Protein AF-A0A927ANK4-F1 (afdb_monomer)

Foldseek 3Di:
DDDDDDDDDDDDDDDDDDDDDDPPPPPPPPPPPPPVVQLDAPPVVLVVQLVVQLVVVVVVPDDNVLSNQLSVQLNVVCSVPDGNVRVVVQVVVCVVPVDRPVVSVVSSVVSNVVSVD

Structure (mmCIF, N/CA/C/O backbone):
data_AF-A0A927ANK4-F1
#
_entry.id   AF-A0A927ANK4-F1
#
loop_
_atom_site.group_PDB
_atom_site.id
_atom_site.type_symbol
_atom_site.label_atom_id
_atom_site.label_alt_id
_atom_site.label_comp_id
_atom_site.label_asym_id
_atom_site.label_entity_id
_atom_site.label_seq_id
_atom_site.pdbx_PDB_ins_code
_atom_site.Cartn_x
_atom_site.Cartn_y
_atom_site.Cartn_z
_atom_site.occupancy
_atom_site.B_iso_or_equiv
_atom_site.auth_seq_id
_atom_site.auth_comp_id
_atom_site.auth_asym_id
_atom_site.auth_atom_id
_atom_site.pdbx_PDB_model_num
ATOM 1 N N . MET A 1 1 ? 17.097 2.877 -55.352 1.00 36.38 1 MET A N 1
ATOM 2 C CA . MET A 1 1 ? 18.263 2.197 -55.963 1.00 36.38 1 MET A CA 1
ATOM 3 C C . MET A 1 1 ? 18.814 1.252 -54.901 1.00 36.38 1 MET A C 1
ATOM 5 O O . MET A 1 1 ? 19.375 1.725 -53.932 1.00 36.38 1 MET A O 1
ATOM 9 N N . ASN A 1 2 ? 18.292 0.029 -54.819 1.00 31.17 2 ASN A N 1
ATOM 10 C CA . ASN A 1 2 ? 18.776 -1.186 -55.494 1.00 31.17 2 ASN A CA 1
ATOM 11 C C . ASN A 1 2 ? 20.158 -1.630 -54.996 1.00 31.17 2 ASN A C 1
ATOM 13 O O . ASN A 1 2 ? 21.167 -1.245 -55.579 1.00 31.17 2 ASN A O 1
ATOM 17 N N . THR A 1 3 ? 20.178 -2.520 -54.003 1.00 42.38 3 THR A N 1
ATOM 18 C CA . THR A 1 3 ? 21.332 -3.383 -53.720 1.00 42.38 3 THR A CA 1
ATOM 19 C C . THR A 1 3 ? 20.978 -4.791 -54.199 1.00 42.38 3 THR A C 1
ATOM 21 O O . THR A 1 3 ? 19.995 -5.376 -53.749 1.00 42.38 3 THR A O 1
ATOM 24 N N . LYS A 1 4 ? 21.723 -5.296 -55.188 1.00 42.31 4 LYS A N 1
ATOM 25 C CA . LYS A 1 4 ? 21.542 -6.617 -55.806 1.00 42.31 4 LYS A CA 1
ATOM 26 C C . LYS A 1 4 ? 22.305 -7.714 -55.043 1.00 42.31 4 LYS A C 1
ATOM 28 O O . LYS A 1 4 ? 23.454 -7.508 -54.679 1.00 42.31 4 LYS A O 1
ATOM 33 N N . LEU A 1 5 ? 21.619 -8.856 -54.904 1.00 48.03 5 LEU A N 1
ATOM 34 C CA . LEU A 1 5 ? 22.008 -10.277 -55.046 1.00 48.03 5 LEU A CA 1
ATOM 35 C C . LEU A 1 5 ? 23.451 -10.759 -54.791 1.00 48.03 5 LEU A C 1
ATOM 37 O O . LEU A 1 5 ? 24.370 -10.294 -55.456 1.00 48.03 5 LEU A O 1
ATOM 41 N N . SER A 1 6 ? 23.559 -11.867 -54.029 1.00 39.62 6 SER A N 1
ATOM 42 C CA . SER A 1 6 ? 24.350 -13.106 -54.299 1.00 39.62 6 SER A CA 1
ATOM 43 C C . SER A 1 6 ? 24.450 -13.955 -53.008 1.00 39.62 6 SER A C 1
ATOM 45 O O . SER A 1 6 ? 24.666 -13.353 -51.967 1.00 39.62 6 SER A O 1
ATOM 47 N N . GLN A 1 7 ? 24.348 -15.290 -52.893 1.00 49.75 7 GLN A N 1
ATOM 48 C CA . GLN A 1 7 ? 24.109 -16.481 -53.739 1.00 49.75 7 GLN A CA 1
ATOM 49 C C . GLN A 1 7 ? 23.506 -17.572 -52.807 1.00 49.75 7 GLN A C 1
ATOM 51 O O . GLN A 1 7 ? 23.807 -17.582 -51.618 1.00 49.75 7 GLN A O 1
ATOM 56 N N . ILE A 1 8 ? 22.472 -18.328 -53.196 1.00 53.59 8 ILE A N 1
ATOM 57 C CA . ILE A 1 8 ? 22.482 -19.700 -53.766 1.00 53.59 8 ILE A CA 1
ATOM 58 C C . ILE A 1 8 ? 23.361 -20.714 -53.007 1.00 53.59 8 ILE A C 1
ATOM 60 O O . ILE A 1 8 ? 24.580 -20.609 -52.996 1.00 53.59 8 ILE A O 1
ATOM 64 N N . GLY A 1 9 ? 22.714 -21.758 -52.478 1.00 41.06 9 GLY A N 1
ATOM 65 C CA . GLY A 1 9 ? 23.348 -22.949 -51.912 1.00 41.06 9 GLY A CA 1
ATOM 66 C C . GLY 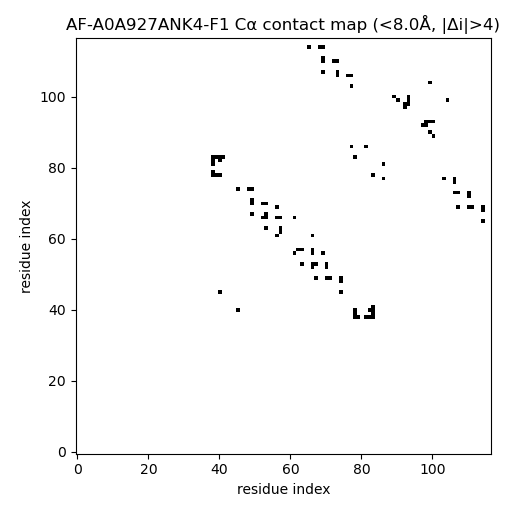A 1 9 ? 22.344 -24.091 -51.749 1.00 41.06 9 GLY A C 1
ATOM 67 O O . GLY A 1 9 ? 22.013 -24.484 -50.637 1.00 41.06 9 GLY A O 1
ATOM 68 N N . THR A 1 10 ? 21.799 -24.566 -52.868 1.00 48.09 10 THR A N 1
ATOM 69 C CA . THR A 1 10 ? 20.920 -25.738 -52.960 1.00 48.09 10 THR A CA 1
ATOM 70 C C . THR A 1 10 ? 21.720 -27.009 -52.668 1.00 48.09 10 THR A C 1
ATOM 72 O O . THR A 1 10 ? 22.673 -27.300 -53.386 1.00 48.09 10 THR A O 1
ATOM 75 N N . ALA A 1 11 ? 21.308 -27.806 -51.683 1.00 46.72 11 ALA A N 1
ATOM 76 C CA . ALA A 1 11 ? 21.726 -29.201 -51.565 1.00 46.72 11 ALA A CA 1
ATOM 77 C C . ALA A 1 11 ? 20.479 -30.080 -51.408 1.00 46.72 11 ALA A C 1
ATOM 79 O O . ALA A 1 11 ? 19.872 -30.166 -50.344 1.00 46.72 11 ALA A O 1
ATOM 80 N N . LEU A 1 12 ? 20.085 -30.684 -52.528 1.00 48.03 12 LEU A N 1
ATOM 81 C CA . LEU A 1 12 ? 19.152 -31.800 -52.609 1.00 48.03 12 LEU A CA 1
ATOM 82 C C . LEU A 1 12 ? 19.853 -33.051 -52.073 1.00 48.03 12 LEU A C 1
ATOM 84 O O . LEU A 1 12 ? 20.864 -33.461 -52.637 1.00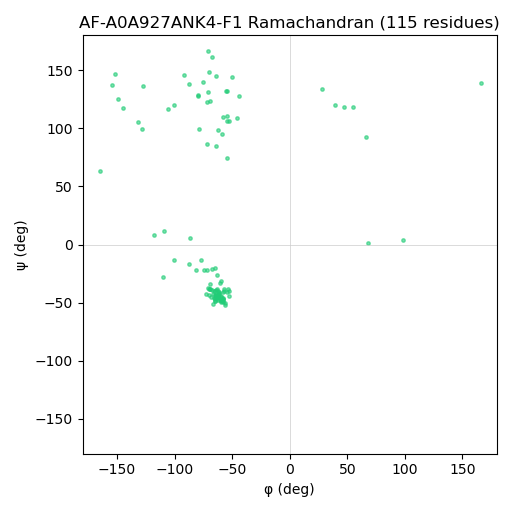 48.03 12 LEU A O 1
ATOM 88 N N . ILE A 1 13 ? 19.292 -33.691 -51.049 1.00 56.03 13 ILE A N 1
ATOM 89 C CA . ILE A 1 13 ? 19.559 -35.106 -50.774 1.00 56.03 13 ILE A CA 1
ATOM 90 C C . ILE A 1 13 ? 18.209 -35.783 -50.560 1.00 56.03 13 ILE A C 1
ATOM 92 O O . ILE A 1 13 ? 17.538 -35.587 -49.549 1.00 5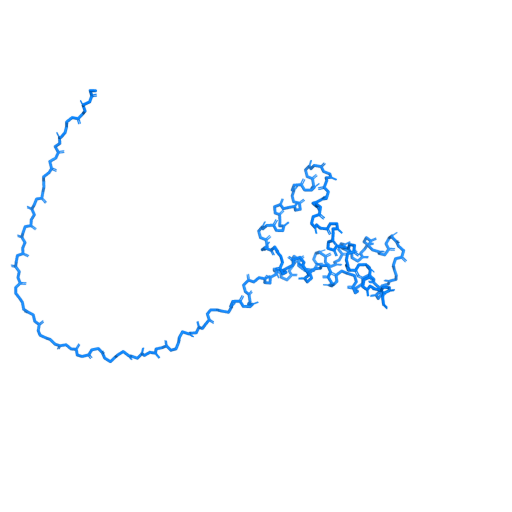6.03 13 ILE A O 1
ATOM 96 N N . ALA A 1 14 ? 17.802 -36.537 -51.576 1.00 50.16 14 ALA A N 1
ATOM 97 C CA . ALA A 1 14 ? 16.729 -37.508 -51.508 1.00 50.16 14 ALA A CA 1
ATOM 98 C C . ALA A 1 14 ? 17.272 -38.786 -50.858 1.00 50.16 14 ALA A C 1
ATOM 100 O O . ALA A 1 14 ? 18.265 -39.317 -51.345 1.00 50.16 14 ALA A O 1
ATOM 101 N N . SER A 1 15 ? 16.604 -39.289 -49.817 1.00 51.69 15 SER A N 1
ATOM 102 C CA . SER A 1 15 ? 16.775 -40.662 -49.333 1.00 51.69 15 SER A CA 1
ATOM 103 C C . SER A 1 15 ? 15.474 -41.177 -48.720 1.00 51.69 15 SER A C 1
ATOM 105 O O . SER A 1 15 ? 14.871 -40.562 -47.846 1.00 51.69 15 SER A O 1
ATOM 107 N N . SER A 1 16 ? 15.063 -42.313 -49.257 1.00 52.84 16 SER A N 1
ATOM 108 C CA . SER A 1 16 ? 13.837 -43.075 -49.063 1.00 52.84 16 SER A CA 1
ATOM 109 C C . SER A 1 16 ? 13.691 -43.759 -47.694 1.00 52.84 16 SER A C 1
ATOM 111 O O . SER A 1 16 ? 14.670 -44.257 -47.154 1.00 52.84 16 SER A O 1
ATOM 113 N N . PHE A 1 17 ? 12.425 -43.872 -47.258 1.00 48.84 17 PHE A N 1
ATOM 114 C CA . PHE A 1 17 ? 11.792 -44.945 -46.463 1.00 48.84 17 PHE A CA 1
ATOM 115 C C . PHE A 1 17 ? 12.406 -45.361 -45.112 1.00 48.84 17 PHE A C 1
ATOM 117 O O . PHE A 1 17 ? 13.443 -46.000 -45.096 1.00 48.84 17 PHE A O 1
ATOM 124 N N . PHE A 1 18 ? 11.643 -45.205 -44.017 1.00 52.50 18 PHE A N 1
ATOM 125 C CA . PHE A 1 18 ? 11.350 -46.303 -43.076 1.00 52.50 18 PHE A CA 1
ATOM 126 C C . PHE A 1 18 ? 10.001 -46.094 -42.368 1.00 52.50 18 PHE A C 1
ATOM 128 O O . PHE A 1 18 ? 9.530 -44.981 -42.153 1.00 52.50 18 PHE A O 1
ATOM 135 N N . ILE A 1 19 ? 9.372 -47.232 -42.102 1.00 55.41 19 ILE A N 1
ATOM 136 C CA . ILE A 1 19 ? 7.970 -47.478 -41.779 1.00 55.41 19 ILE A CA 1
ATOM 137 C C . ILE A 1 19 ? 7.738 -47.442 -40.259 1.00 55.41 19 ILE A C 1
ATOM 139 O O . ILE A 1 19 ? 8.579 -47.888 -39.489 1.00 55.41 19 ILE A O 1
ATOM 143 N N . SER A 1 20 ? 6.553 -46.947 -39.890 1.00 57.47 20 SER A N 1
ATOM 144 C CA . SER A 1 20 ? 5.735 -47.200 -38.693 1.00 57.47 20 SER A CA 1
ATOM 145 C C . SER A 1 20 ? 6.393 -47.353 -37.321 1.00 57.47 20 SER A C 1
ATOM 147 O O . SER A 1 20 ? 7.030 -48.350 -36.998 1.00 57.47 20 SER A O 1
ATOM 149 N N . SER A 1 21 ? 5.996 -46.467 -36.409 1.00 47.12 21 SER A N 1
ATOM 150 C CA . SER A 1 21 ? 5.792 -46.822 -35.004 1.00 47.12 21 SER A CA 1
ATOM 151 C C . SER A 1 21 ? 4.624 -46.007 -34.458 1.00 47.12 21 SER A C 1
ATOM 153 O O . SER A 1 21 ? 4.651 -44.778 -34.460 1.00 47.12 21 SER A O 1
ATOM 155 N N . SER A 1 22 ? 3.569 -46.707 -34.050 1.00 53.91 22 SER A N 1
ATOM 156 C CA . SER A 1 22 ? 2.367 -46.141 -33.446 1.00 53.91 22 SER A CA 1
ATOM 157 C C . SER A 1 22 ? 2.734 -45.361 -32.187 1.00 53.91 22 SER A C 1
ATOM 159 O O . SER A 1 22 ? 3.098 -45.947 -31.169 1.00 53.91 22 SER A O 1
ATOM 161 N N . LEU A 1 23 ? 2.621 -44.036 -32.238 1.00 56.09 23 LEU A N 1
ATOM 162 C CA . LEU A 1 23 ? 2.710 -43.212 -31.041 1.00 56.09 23 LEU A CA 1
ATOM 163 C C . LEU A 1 23 ? 1.369 -43.299 -30.311 1.00 56.09 23 LEU A C 1
ATOM 165 O O . LEU A 1 23 ? 0.396 -42.631 -30.665 1.00 56.09 23 LEU A O 1
ATOM 169 N N . VAL A 1 24 ? 1.329 -44.143 -29.279 1.00 62.62 24 VAL A N 1
ATOM 170 C CA . VAL A 1 24 ? 0.366 -44.018 -28.183 1.00 62.62 24 VAL A CA 1
ATOM 171 C C . VAL A 1 24 ? 0.490 -42.591 -27.660 1.00 62.62 24 VAL A C 1
ATOM 173 O O . VAL A 1 24 ? 1.473 -42.228 -27.015 1.00 62.62 24 VAL A O 1
ATOM 176 N N . SER A 1 25 ? -0.500 -41.760 -27.976 1.00 48.12 25 SER A N 1
ATOM 177 C CA . SER A 1 25 ? -0.652 -40.453 -27.353 1.00 48.12 25 SER A CA 1
ATOM 178 C C . SER A 1 25 ? -1.108 -40.692 -25.921 1.00 48.12 25 SER A C 1
ATOM 180 O O . SER A 1 25 ? -2.301 -40.741 -25.634 1.00 48.12 25 SER A O 1
ATOM 182 N N . ALA A 1 26 ? -0.151 -40.890 -25.016 1.00 56.53 26 ALA A N 1
ATOM 183 C CA . ALA A 1 26 ? -0.402 -40.690 -23.604 1.00 56.53 26 ALA A CA 1
ATOM 184 C C . ALA A 1 26 ? -0.760 -39.211 -23.446 1.00 56.53 26 ALA A C 1
ATOM 186 O O . ALA A 1 26 ? 0.110 -38.339 -23.447 1.00 56.53 26 ALA A O 1
ATOM 187 N N . SER A 1 27 ? -2.056 -38.917 -23.373 1.00 57.09 27 SER A N 1
ATOM 188 C CA . SER A 1 27 ? -2.559 -37.628 -22.929 1.00 57.09 27 SER A CA 1
ATOM 189 C C . SER A 1 27 ? -2.135 -37.464 -21.475 1.00 57.09 27 SER A C 1
ATOM 191 O O . SER A 1 27 ? -2.873 -37.804 -20.550 1.00 57.09 27 SER A O 1
ATOM 193 N N . ALA A 1 28 ? -0.909 -36.978 -21.268 1.00 57.69 28 ALA A N 1
ATOM 194 C CA . ALA A 1 28 ? -0.558 -36.300 -20.043 1.00 57.69 28 ALA A CA 1
ATOM 195 C C . ALA A 1 28 ? -1.601 -35.194 -19.908 1.00 57.69 28 ALA A C 1
ATOM 197 O O . ALA A 1 28 ? -1.607 -34.245 -20.696 1.00 57.69 28 ALA A O 1
ATOM 198 N N . ALA A 1 29 ? -2.538 -35.377 -18.973 1.00 59.88 29 ALA A N 1
ATOM 199 C CA . ALA A 1 29 ? -3.449 -34.323 -18.578 1.00 59.88 29 ALA A CA 1
ATOM 200 C C . ALA A 1 29 ? -2.599 -33.057 -18.439 1.00 59.88 29 ALA A C 1
ATOM 202 O O . ALA A 1 29 ? -1.550 -33.131 -17.780 1.00 59.88 29 ALA A O 1
ATOM 203 N N . PRO A 1 30 ? -2.963 -31.934 -19.084 1.00 45.47 30 PRO A N 1
ATOM 204 C CA . PRO A 1 30 ? -2.268 -30.698 -18.815 1.00 45.47 30 PRO A CA 1
ATOM 205 C C . PRO A 1 30 ? -2.356 -30.525 -17.303 1.00 45.47 30 PRO A C 1
ATOM 207 O O . PRO A 1 30 ? -3.441 -30.351 -16.751 1.00 45.47 30 PRO A O 1
ATOM 210 N N . LYS A 1 31 ? -1.217 -30.655 -16.611 1.00 48.53 31 LYS A N 1
ATOM 211 C CA . LYS A 1 31 ? -1.056 -30.063 -15.291 1.00 48.53 31 LYS A CA 1
ATOM 212 C C . LYS A 1 31 ? -1.292 -28.603 -15.572 1.00 48.53 31 LYS A C 1
ATOM 214 O O . LYS A 1 31 ? -0.387 -27.938 -16.067 1.00 48.53 31 LYS A O 1
ATOM 219 N N . THR A 1 32 ? -2.532 -28.169 -15.377 1.00 46.47 32 THR A N 1
ATOM 220 C CA . THR A 1 32 ? -2.955 -26.788 -15.493 1.00 46.47 32 THR A CA 1
ATOM 221 C C . THR A 1 32 ? -1.889 -26.010 -14.741 1.00 46.47 32 THR A C 1
ATOM 223 O O . THR A 1 32 ? -1.771 -26.196 -13.522 1.00 46.47 32 THR A O 1
ATOM 226 N N . PRO A 1 33 ? -1.019 -25.249 -15.432 1.00 48.03 33 PRO A N 1
ATOM 227 C CA . PRO A 1 33 ? -0.054 -24.429 -14.738 1.00 48.03 33 PRO A CA 1
ATOM 228 C C . PRO A 1 33 ? -0.878 -23.580 -13.793 1.00 48.03 33 PRO A C 1
ATOM 230 O O . PRO A 1 33 ? -1.937 -23.088 -14.179 1.00 48.03 33 PRO A O 1
ATOM 233 N N . GLN A 1 34 ? -0.441 -23.537 -12.544 1.00 45.94 34 GLN A N 1
ATOM 234 C CA . GLN A 1 34 ? -1.106 -22.959 -11.390 1.00 45.94 34 GLN A CA 1
ATOM 235 C C . GLN A 1 34 ? -1.481 -21.486 -11.644 1.00 45.94 34 GLN A C 1
ATOM 237 O O . GLN A 1 34 ? -0.851 -20.574 -11.117 1.00 45.94 34 GLN A O 1
ATOM 242 N N . LEU A 1 35 ? -2.509 -21.229 -12.452 1.00 44.00 35 LEU A N 1
ATOM 243 C CA . LEU A 1 35 ? -2.910 -19.893 -12.898 1.00 44.00 35 LEU A CA 1
ATOM 244 C C . LEU A 1 35 ? -3.384 -19.032 -11.721 1.00 44.00 35 LEU A C 1
ATOM 246 O O . LEU A 1 35 ? -3.316 -17.810 -11.779 1.00 44.00 35 LEU A O 1
ATOM 250 N N . LEU A 1 36 ? -3.762 -19.666 -10.608 1.00 44.59 36 LEU A N 1
ATOM 251 C CA . LEU A 1 36 ? -4.072 -19.003 -9.341 1.00 44.59 36 LEU A CA 1
ATOM 252 C C . LEU A 1 36 ? -2.828 -18.659 -8.498 1.00 44.59 36 LEU A C 1
ATOM 254 O O . LEU A 1 36 ? -2.890 -17.745 -7.680 1.00 44.59 36 LEU A O 1
ATOM 258 N N . ALA A 1 37 ? -1.689 -19.331 -8.700 1.00 46.94 37 ALA A N 1
ATOM 259 C CA . ALA A 1 37 ? -0.442 -19.035 -7.986 1.00 46.94 37 ALA A CA 1
ATOM 260 C C . ALA A 1 37 ? 0.401 -17.941 -8.670 1.00 46.94 37 ALA A C 1
ATOM 262 O O . ALA A 1 37 ? 1.278 -17.359 -8.035 1.00 46.94 37 ALA A O 1
ATOM 263 N N . GLN A 1 38 ? 0.133 -17.623 -9.942 1.00 52.69 38 GLN A N 1
ATOM 264 C CA . GLN A 1 38 ? 0.971 -16.709 -10.732 1.00 52.69 38 GLN A CA 1
ATOM 265 C C . GLN A 1 38 ? 0.786 -15.211 -10.424 1.00 52.69 38 GLN A C 1
ATOM 267 O O . GLN A 1 38 ? 1.641 -14.416 -10.806 1.00 52.69 38 GLN A O 1
ATOM 272 N N . ASN A 1 39 ? -0.262 -14.814 -9.691 1.00 61.12 39 ASN A N 1
ATOM 273 C CA . ASN A 1 39 ? -0.505 -13.410 -9.309 1.00 61.12 39 ASN A CA 1
ATOM 274 C C . ASN A 1 39 ? -0.293 -13.118 -7.814 1.00 61.12 39 ASN A C 1
ATOM 276 O O . ASN A 1 39 ? -0.637 -12.041 -7.322 1.00 61.12 39 ASN A O 1
ATOM 280 N N . GLN A 1 40 ? 0.297 -14.049 -7.059 1.00 82.38 40 GLN A N 1
ATOM 281 C CA . GLN A 1 40 ? 0.684 -13.740 -5.687 1.00 82.38 40 GLN A CA 1
ATOM 282 C C . GLN A 1 40 ? 1.991 -12.949 -5.647 1.00 82.38 40 GLN A C 1
ATOM 284 O O . GLN A 1 40 ? 3.010 -13.347 -6.209 1.00 82.38 40 GLN A O 1
ATOM 289 N N . TYR A 1 41 ? 1.972 -11.823 -4.934 1.00 92.94 41 TYR A N 1
ATOM 290 C CA . TYR A 1 41 ? 3.182 -11.060 -4.670 1.00 92.94 41 TYR A CA 1
ATOM 291 C C . TYR A 1 41 ? 4.150 -11.889 -3.818 1.00 92.94 41 TYR A C 1
ATOM 293 O O . TYR A 1 41 ? 3.695 -12.613 -2.921 1.00 92.94 41 TYR A O 1
ATOM 301 N N . PRO A 1 42 ? 5.472 -11.751 -4.035 1.00 94.38 42 PRO A N 1
AT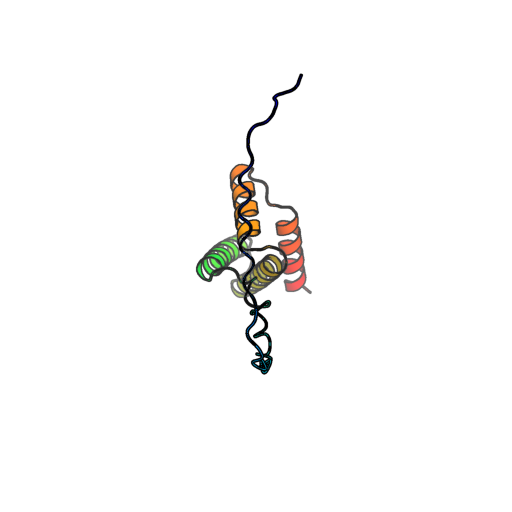OM 302 C CA . PRO A 1 42 ? 6.488 -12.351 -3.180 1.00 94.38 42 PRO A CA 1
ATOM 303 C C . PRO A 1 42 ? 6.252 -12.039 -1.700 1.00 94.38 42 PRO A C 1
ATOM 305 O O . PRO A 1 42 ? 5.803 -10.945 -1.354 1.00 94.38 42 PRO A O 1
ATOM 308 N N . GLN A 1 43 ? 6.564 -12.998 -0.825 1.00 94.31 43 GLN A N 1
ATOM 309 C CA . GLN A 1 43 ? 6.314 -12.896 0.621 1.00 94.31 43 GLN A CA 1
ATOM 310 C C . GLN A 1 43 ? 6.903 -11.617 1.228 1.00 94.31 43 GLN A C 1
ATOM 312 O O . GLN A 1 43 ? 6.216 -10.919 1.968 1.00 94.31 43 GLN A O 1
ATOM 317 N N . ASN A 1 44 ? 8.141 -11.275 0.864 1.00 94.50 44 ASN A N 1
ATOM 318 C CA . ASN A 1 44 ? 8.808 -10.069 1.346 1.00 94.50 44 ASN A CA 1
ATOM 319 C C . ASN A 1 44 ? 8.049 -8.797 0.939 1.00 94.50 44 ASN A C 1
ATOM 321 O O . ASN A 1 44 ? 7.765 -7.971 1.796 1.00 94.50 44 ASN A O 1
ATOM 325 N N . LEU A 1 45 ? 7.601 -8.699 -0.318 1.00 94.19 45 LEU A N 1
ATOM 326 C CA . LEU A 1 45 ? 6.837 -7.548 -0.802 1.00 94.19 45 LEU A CA 1
ATOM 327 C C . LEU A 1 45 ? 5.503 -7.402 -0.061 1.00 94.19 45 LEU A C 1
ATOM 329 O O . LEU A 1 45 ? 5.077 -6.291 0.250 1.00 94.19 45 LEU A O 1
ATOM 333 N N . ARG A 1 46 ? 4.835 -8.522 0.240 1.00 95.81 46 ARG A N 1
ATOM 334 C CA . ARG A 1 46 ? 3.599 -8.497 1.030 1.00 95.81 46 ARG A CA 1
ATOM 335 C C . ARG A 1 46 ? 3.863 -8.042 2.459 1.00 95.81 46 ARG A C 1
ATOM 337 O O . ARG A 1 46 ? 3.103 -7.227 2.968 1.00 95.81 46 ARG A O 1
ATOM 344 N N . ASN A 1 47 ? 4.934 -8.523 3.085 1.00 97.06 47 ASN A N 1
ATOM 345 C CA . ASN A 1 47 ? 5.307 -8.132 4.443 1.00 97.06 47 ASN A CA 1
ATOM 346 C C . ASN A 1 47 ? 5.685 -6.648 4.521 1.00 97.06 47 ASN A C 1
ATOM 348 O O . ASN A 1 47 ? 5.182 -5.939 5.389 1.00 97.06 47 ASN A O 1
ATOM 352 N N . GLU A 1 48 ? 6.505 -6.168 3.585 1.00 95.69 48 GLU A N 1
ATOM 353 C CA . GLU A 1 48 ? 6.879 -4.757 3.449 1.00 95.69 48 GLU A CA 1
ATOM 354 C C . GLU A 1 48 ? 5.633 -3.877 3.299 1.00 95.69 48 GLU A C 1
ATOM 356 O O . GLU A 1 48 ? 5.441 -2.934 4.068 1.00 95.69 48 GLU A O 1
ATOM 361 N N . TYR A 1 49 ? 4.735 -4.239 2.375 1.00 95.81 49 TYR A N 1
ATOM 362 C CA . TYR A 1 49 ? 3.478 -3.525 2.180 1.00 95.81 49 TYR A CA 1
ATOM 363 C C . TYR A 1 49 ? 2.614 -3.523 3.445 1.00 95.81 49 TYR A C 1
ATOM 365 O O . TYR A 1 49 ? 2.142 -2.470 3.868 1.00 95.81 49 TYR A O 1
ATOM 373 N N . MET A 1 50 ? 2.409 -4.688 4.066 1.00 98.00 50 MET A N 1
ATOM 374 C CA . MET A 1 50 ? 1.574 -4.815 5.261 1.00 98.00 50 MET A CA 1
ATOM 375 C C . MET A 1 50 ? 2.123 -3.996 6.426 1.00 98.00 50 MET A C 1
ATOM 377 O O . MET A 1 50 ? 1.344 -3.374 7.144 1.00 98.00 50 MET A O 1
ATOM 381 N N . ASN A 1 51 ? 3.439 -3.978 6.624 1.00 98.06 51 ASN A N 1
ATOM 382 C CA . ASN A 1 51 ? 4.063 -3.204 7.692 1.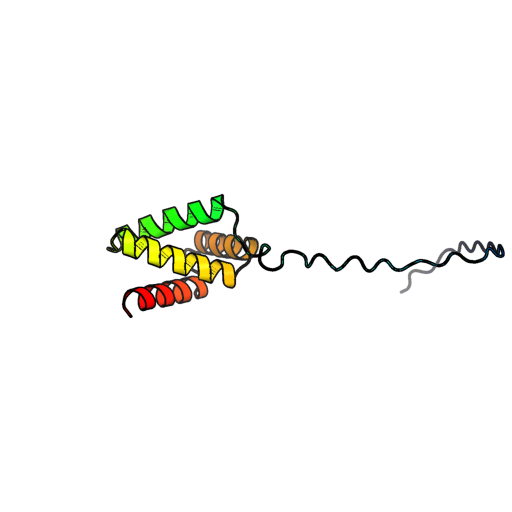00 98.06 51 ASN A CA 1
ATOM 383 C C . ASN A 1 51 ? 3.901 -1.701 7.450 1.00 98.06 51 ASN A C 1
ATOM 385 O O . ASN A 1 51 ? 3.374 -1.004 8.317 1.00 98.06 51 ASN A O 1
ATOM 389 N N . ALA A 1 52 ? 4.258 -1.223 6.254 1.00 96.31 52 ALA A N 1
ATOM 390 C CA . ALA A 1 52 ? 4.151 0.192 5.904 1.00 96.31 52 ALA A CA 1
ATOM 391 C C . ALA A 1 52 ? 2.696 0.689 5.934 1.00 96.31 52 ALA A C 1
ATOM 393 O O . ALA A 1 52 ? 2.404 1.749 6.487 1.00 96.31 52 ALA A O 1
ATOM 394 N N . CYS A 1 53 ? 1.768 -0.097 5.382 1.00 97.50 53 CYS A N 1
ATOM 395 C CA . CYS A 1 53 ? 0.351 0.240 5.370 1.00 97.50 53 CYS A CA 1
ATOM 396 C C . CYS A 1 53 ? -0.213 0.336 6.790 1.00 97.50 53 CYS A C 1
ATOM 398 O O . CYS A 1 53 ? -0.864 1.326 7.112 1.00 97.50 53 CYS A O 1
ATOM 400 N N . LYS A 1 54 ? 0.059 -0.647 7.660 1.00 98.38 54 LYS A N 1
ATOM 401 C CA . LYS A 1 54 ? -0.462 -0.630 9.035 1.00 98.38 54 LYS A CA 1
ATOM 402 C C . LYS A 1 54 ? 0.096 0.535 9.832 1.00 98.38 54 LYS A C 1
ATOM 404 O O . LYS A 1 54 ? -0.666 1.196 10.524 1.00 98.38 54 LYS A O 1
ATOM 409 N N . GLN A 1 55 ? 1.396 0.798 9.707 1.00 98.25 55 GLN A N 1
ATOM 410 C CA . GLN A 1 55 ? 2.031 1.929 10.373 1.00 98.25 55 GLN A CA 1
ATOM 411 C C . GLN A 1 55 ? 1.363 3.247 9.972 1.00 98.25 55 GLN A C 1
ATOM 413 O O . GLN A 1 55 ? 1.014 4.042 10.841 1.00 98.25 55 GLN A O 1
ATOM 418 N N . ARG A 1 56 ? 1.128 3.456 8.670 1.00 96.38 56 ARG A N 1
ATOM 419 C CA . ARG A 1 56 ? 0.439 4.652 8.175 1.00 96.38 56 ARG A CA 1
ATOM 420 C C . ARG A 1 56 ? -1.015 4.718 8.643 1.00 96.38 56 ARG A C 1
ATOM 422 O O . ARG A 1 56 ? -1.417 5.729 9.197 1.00 96.38 56 ARG A O 1
ATOM 429 N N . ALA A 1 57 ? -1.771 3.635 8.490 1.00 97.50 57 ALA A N 1
ATOM 430 C CA . ALA A 1 57 ? -3.168 3.562 8.909 1.00 97.50 57 ALA A CA 1
ATOM 431 C C . ALA A 1 57 ? -3.338 3.871 10.408 1.00 97.50 57 ALA A C 1
ATOM 433 O O . ALA A 1 57 ? -4.262 4.579 10.800 1.00 97.50 57 ALA A O 1
ATOM 434 N N . MET A 1 58 ? -2.426 3.373 11.247 1.00 98.12 58 MET A N 1
ATOM 435 C CA . MET A 1 58 ? -2.420 3.672 12.679 1.00 98.12 58 MET A CA 1
ATOM 436 C C . MET A 1 58 ? -2.041 5.126 12.972 1.00 98.12 58 MET A C 1
ATOM 438 O O . MET A 1 58 ? -2.650 5.740 13.842 1.00 98.12 58 MET A O 1
ATOM 442 N N . ALA A 1 59 ? -1.090 5.699 12.228 1.00 97.94 59 ALA A N 1
ATOM 443 C CA . ALA A 1 59 ? -0.768 7.125 12.320 1.00 97.94 59 ALA A CA 1
ATOM 444 C C . ALA A 1 59 ? -1.947 8.026 11.899 1.00 97.94 59 ALA A C 1
ATOM 446 O O . ALA A 1 59 ? -2.071 9.144 12.386 1.00 97.94 59 ALA A O 1
ATOM 447 N N . GLU A 1 60 ? -2.836 7.521 11.042 1.00 95.56 60 GLU A N 1
ATOM 448 C CA . GLU A 1 60 ? -4.084 8.170 10.617 1.00 95.56 60 GLU A CA 1
ATOM 449 C C . GLU A 1 60 ? -5.272 7.895 11.568 1.00 95.56 60 GLU A C 1
ATOM 451 O O . GLU A 1 60 ? -6.395 8.313 11.296 1.00 95.56 60 GLU A O 1
ATOM 456 N N . GLY A 1 61 ? -5.044 7.218 12.701 1.00 97.12 61 GLY A N 1
ATOM 457 C CA . GLY A 1 61 ? -6.030 7.054 13.776 1.00 97.12 61 GLY A CA 1
ATOM 458 C C . GLY A 1 61 ? -6.798 5.729 13.784 1.00 97.12 61 GLY A C 1
ATOM 459 O O . GLY A 1 61 ? -7.676 5.542 14.626 1.00 97.12 61 GLY A O 1
ATOM 460 N N . LEU A 1 62 ? -6.481 4.782 12.895 1.00 97.19 62 LEU A N 1
ATOM 461 C CA . LEU A 1 62 ? -7.070 3.439 12.951 1.00 97.19 62 LEU A CA 1
ATOM 462 C C . LEU A 1 62 ? -6.434 2.617 14.077 1.00 97.19 62 LEU A C 1
ATOM 464 O O . LEU A 1 62 ? -5.217 2.608 14.256 1.00 97.19 62 LEU A O 1
ATOM 468 N N . ASN A 1 63 ? -7.238 1.838 14.801 1.00 97.38 63 ASN A N 1
ATOM 469 C CA . ASN A 1 63 ? -6.676 0.870 15.743 1.00 97.38 63 ASN A CA 1
ATOM 470 C C . ASN A 1 63 ? -6.005 -0.307 15.004 1.00 97.38 63 ASN A C 1
ATOM 472 O O . ASN A 1 63 ? -6.225 -0.526 13.811 1.00 97.38 63 ASN A O 1
ATOM 476 N N . GLN A 1 64 ? -5.215 -1.114 15.719 1.00 97.25 64 GLN A N 1
ATOM 477 C CA . GLN A 1 64 ? -4.456 -2.225 15.129 1.00 97.25 64 GLN A CA 1
ATOM 478 C C . GLN A 1 64 ? -5.327 -3.210 14.326 1.00 97.25 64 GLN A C 1
ATOM 480 O O . GLN A 1 64 ? -4.920 -3.664 13.256 1.00 97.25 64 GLN A O 1
ATOM 485 N N . SER A 1 65 ? -6.527 -3.541 14.815 1.00 97.19 65 SER A N 1
ATOM 486 C CA . SER A 1 65 ? -7.438 -4.470 14.135 1.00 97.19 65 SER A CA 1
ATOM 487 C C . SER A 1 65 ? -8.009 -3.859 12.852 1.00 97.19 65 SER A C 1
ATOM 489 O O . SER A 1 65 ? -8.018 -4.510 11.806 1.00 97.19 65 SER A O 1
ATOM 491 N N . GLN A 1 66 ? -8.420 -2.591 12.898 1.00 97.44 66 GLN A N 1
ATOM 492 C CA . GLN A 1 66 ? -8.893 -1.862 11.722 1.00 97.44 66 GLN A CA 1
ATOM 493 C C . GLN A 1 66 ? -7.778 -1.682 10.683 1.00 97.44 66 GLN A C 1
ATOM 495 O O . GLN A 1 66 ? -8.003 -1.964 9.508 1.00 97.44 66 GLN A O 1
ATOM 500 N N . ALA A 1 67 ? -6.569 -1.302 11.106 1.00 98.25 67 ALA A N 1
ATOM 501 C CA . ALA A 1 67 ? -5.403 -1.175 10.236 1.00 98.25 67 ALA A CA 1
ATOM 502 C C . ALA A 1 67 ? -5.051 -2.512 9.564 1.00 98.25 67 ALA A C 1
ATOM 504 O O . ALA A 1 67 ? -4.844 -2.565 8.352 1.00 98.25 67 ALA A O 1
ATOM 505 N N . GLN A 1 68 ? -5.053 -3.618 10.318 1.00 98.12 68 GLN A N 1
ATOM 506 C CA . GLN A 1 68 ? -4.833 -4.955 9.764 1.00 98.12 68 GLN A CA 1
ATOM 507 C C . GLN A 1 68 ? -5.872 -5.288 8.682 1.00 98.12 68 GLN A C 1
ATOM 509 O O . GLN A 1 68 ? -5.486 -5.696 7.584 1.00 98.12 68 GLN A O 1
ATOM 514 N N . ARG A 1 69 ? -7.169 -5.084 8.958 1.00 98.00 69 ARG A N 1
ATOM 515 C CA . ARG A 1 69 ? -8.247 -5.358 7.992 1.00 98.00 69 ARG A CA 1
ATOM 516 C C . ARG A 1 69 ? -8.157 -4.466 6.751 1.00 98.00 69 ARG A C 1
ATOM 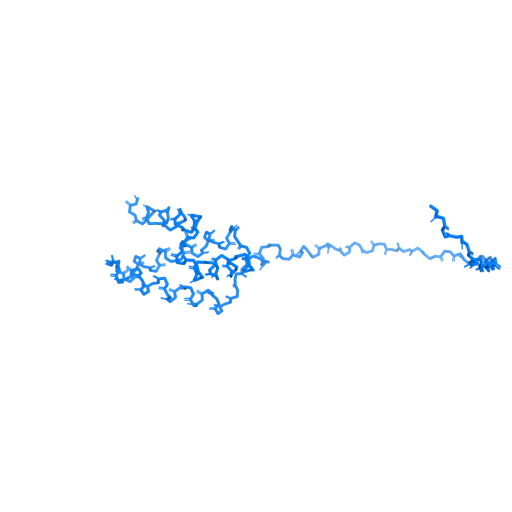518 O O . ARG A 1 69 ? -8.278 -4.974 5.635 1.00 98.00 69 ARG A O 1
ATOM 525 N N . LEU A 1 70 ? -7.890 -3.168 6.928 1.00 98.31 70 LEU A N 1
ATOM 526 C CA . LEU A 1 70 ? -7.707 -2.213 5.830 1.00 98.31 70 LEU A CA 1
ATOM 527 C C . LEU A 1 70 ? -6.601 -2.679 4.883 1.00 98.31 70 LEU A C 1
ATOM 529 O O . LEU A 1 70 ? -6.795 -2.780 3.669 1.00 98.31 70 LEU A O 1
ATOM 533 N N . CYS A 1 71 ? -5.437 -2.983 5.453 1.00 98.19 71 CYS A N 1
ATOM 534 C CA . CYS A 1 71 ? -4.243 -3.315 4.694 1.00 98.19 71 CYS A CA 1
ATOM 535 C C . CYS A 1 71 ? -4.353 -4.677 4.012 1.00 98.19 71 CYS A C 1
ATOM 537 O O . CYS A 1 71 ? -3.938 -4.808 2.863 1.00 98.19 71 CYS A O 1
ATOM 539 N N . GLN A 1 72 ? -4.981 -5.667 4.656 1.00 98.06 72 GLN A N 1
ATOM 540 C CA . GLN A 1 72 ? -5.279 -6.954 4.022 1.00 98.06 72 GLN A CA 1
ATOM 541 C C . GLN A 1 72 ? -6.226 -6.792 2.828 1.00 98.06 72 GLN A C 1
ATOM 543 O O . GLN A 1 72 ? -5.949 -7.331 1.756 1.00 98.06 72 GLN A O 1
ATOM 548 N N . CYS A 1 73 ? -7.308 -6.020 2.984 1.00 98.31 73 CYS A N 1
ATOM 549 C CA . CYS A 1 73 ? -8.231 -5.736 1.885 1.00 98.31 73 CYS A CA 1
ATOM 550 C C . CYS A 1 73 ? -7.509 -5.054 0.718 1.00 98.31 73 CYS A C 1
ATOM 552 O O . CYS A 1 73 ? -7.635 -5.475 -0.435 1.00 98.31 73 CYS A O 1
ATOM 554 N N . THR A 1 74 ? -6.719 -4.023 1.022 1.00 97.88 74 THR A N 1
ATOM 555 C CA . THR A 1 74 ? -6.038 -3.218 0.003 1.00 97.88 74 THR A CA 1
ATOM 556 C C . THR A 1 74 ? -4.994 -4.057 -0.732 1.00 97.88 74 THR A C 1
ATOM 558 O O . THR A 1 74 ? -5.002 -4.090 -1.962 1.00 97.88 74 THR A O 1
ATOM 561 N N . LEU A 1 75 ? -4.168 -4.825 -0.008 1.00 97.00 75 LEU A N 1
ATOM 562 C CA . LEU A 1 75 ? -3.194 -5.744 -0.599 1.00 97.00 75 LEU A CA 1
ATOM 563 C C . LEU A 1 75 ? -3.871 -6.781 -1.504 1.00 97.00 75 LEU A C 1
ATOM 565 O O . LEU A 1 75 ? -3.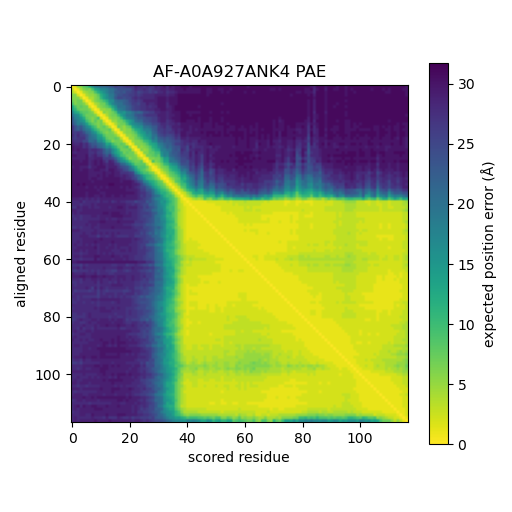444 -6.966 -2.641 1.00 97.00 75 LEU A O 1
ATOM 569 N N . GLY A 1 76 ? -4.953 -7.410 -1.037 1.00 96.31 76 GLY A N 1
ATOM 570 C CA . GLY A 1 76 ? -5.684 -8.406 -1.821 1.00 96.31 76 GLY A CA 1
ATOM 571 C C . GLY A 1 76 ? -6.232 -7.836 -3.131 1.00 96.31 76 GLY A C 1
ATOM 572 O O . GLY A 1 76 ? -6.059 -8.431 -4.194 1.00 96.31 76 GLY A O 1
ATOM 573 N N . ARG A 1 77 ? -6.828 -6.638 -3.088 1.00 96.88 77 ARG A N 1
ATOM 574 C CA . ARG A 1 77 ? -7.346 -5.963 -4.289 1.00 96.88 77 ARG A CA 1
ATOM 575 C C . ARG A 1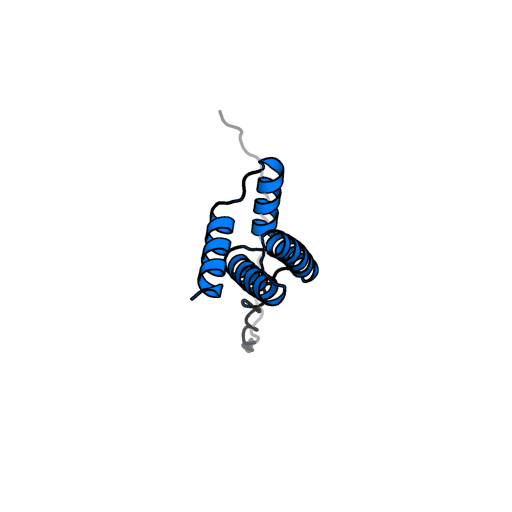 77 ? -6.239 -5.496 -5.233 1.00 96.88 77 ARG A C 1
ATOM 577 O O . ARG A 1 77 ? -6.435 -5.529 -6.445 1.00 96.88 77 ARG A O 1
ATOM 584 N N . LEU A 1 78 ? -5.087 -5.084 -4.703 1.00 95.75 78 LEU A N 1
ATOM 585 C CA . LEU A 1 78 ? -3.915 -4.753 -5.512 1.00 95.75 78 LEU A CA 1
ATOM 586 C C . LEU A 1 78 ? -3.388 -5.993 -6.237 1.00 95.75 78 LEU A C 1
ATOM 588 O O . LEU A 1 78 ? -3.218 -5.940 -7.448 1.00 95.75 78 LEU A O 1
ATOM 592 N N . GLN A 1 79 ? -3.209 -7.108 -5.525 1.00 94.81 79 GLN A N 1
ATOM 593 C CA . GLN A 1 79 ? -2.761 -8.380 -6.106 1.00 94.81 79 GLN A CA 1
ATOM 594 C C . GLN A 1 79 ? -3.716 -8.916 -7.179 1.00 94.81 79 GLN A C 1
ATOM 596 O O . GLN A 1 79 ? -3.280 -9.533 -8.145 1.00 94.81 79 GLN A O 1
ATOM 601 N N . ALA A 1 80 ? -5.019 -8.674 -7.028 1.00 95.00 80 ALA A N 1
ATOM 602 C CA . ALA A 1 80 ? -6.012 -9.071 -8.021 1.00 95.00 80 ALA A CA 1
ATOM 603 C C . ALA A 1 80 ? -5.965 -8.224 -9.307 1.00 95.00 80 ALA A C 1
ATOM 605 O O . ALA A 1 80 ? -6.460 -8.662 -10.342 1.00 95.00 80 ALA A O 1
ATOM 606 N N . ARG A 1 81 ? -5.416 -7.003 -9.246 1.00 94.75 81 ARG A N 1
ATOM 607 C CA . ARG A 1 81 ? -5.452 -6.025 -10.349 1.00 94.75 81 ARG A CA 1
ATOM 608 C C . ARG A 1 81 ? -4.104 -5.782 -11.008 1.00 94.75 81 ARG A C 1
ATOM 610 O O . ARG A 1 81 ? -4.062 -5.410 -12.176 1.00 94.75 81 ARG A O 1
ATOM 617 N N . PHE A 1 82 ? -3.018 -5.949 -10.266 1.00 94.38 82 PHE A N 1
ATOM 618 C CA . PHE A 1 82 ? -1.675 -5.643 -10.723 1.00 94.38 82 PHE A CA 1
ATOM 619 C C . PHE A 1 82 ? -0.781 -6.853 -10.515 1.00 94.38 82 PHE A C 1
ATOM 621 O O . PHE A 1 82 ? -0.778 -7.477 -9.460 1.00 94.38 82 PHE A O 1
ATOM 628 N N . THR A 1 83 ? 0.038 -7.145 -11.515 1.00 94.94 83 THR A N 1
ATOM 629 C CA . THR A 1 83 ? 1.182 -8.038 -11.340 1.00 94.94 83 THR A CA 1
ATOM 630 C C . THR A 1 83 ? 2.217 -7.385 -10.422 1.00 94.94 83 THR A C 1
ATOM 632 O O . THR A 1 83 ? 2.284 -6.159 -10.288 1.00 94.94 83 THR A O 1
ATOM 635 N N . THR A 1 84 ? 3.115 -8.189 -9.853 1.00 93.50 84 THR A N 1
ATOM 636 C CA . THR A 1 84 ? 4.230 -7.692 -9.033 1.00 93.50 84 THR A CA 1
ATOM 637 C C . THR A 1 84 ? 5.067 -6.627 -9.762 1.00 93.50 84 THR A C 1
ATOM 639 O O . THR A 1 84 ? 5.506 -5.649 -9.155 1.00 93.50 84 THR A O 1
ATOM 642 N N . ALA A 1 85 ? 5.294 -6.793 -11.071 1.00 93.81 85 ALA A N 1
ATOM 643 C CA . ALA A 1 85 ? 6.054 -5.841 -11.881 1.00 93.81 85 ALA A CA 1
ATOM 644 C C . ALA A 1 85 ? 5.312 -4.505 -12.052 1.00 93.81 85 ALA A C 1
ATOM 646 O O . ALA A 1 85 ? 5.905 -3.447 -11.841 1.00 93.81 85 ALA A O 1
ATOM 647 N N . GLN A 1 86 ? 4.011 -4.550 -12.357 1.00 95.12 86 GLN A N 1
ATOM 648 C CA . GLN A 1 86 ? 3.171 -3.352 -12.464 1.00 95.12 86 GLN A CA 1
ATOM 649 C C . GLN A 1 86 ? 3.089 -2.608 -11.130 1.00 95.12 86 GLN A C 1
ATOM 651 O O . GLN A 1 86 ? 3.275 -1.394 -11.096 1.00 95.12 86 GLN A O 1
ATOM 656 N N . PHE A 1 87 ? 2.885 -3.327 -10.024 1.00 94.50 87 PHE A N 1
ATOM 657 C CA . PHE A 1 87 ? 2.861 -2.731 -8.692 1.00 94.50 87 PHE A CA 1
ATOM 658 C C . PHE A 1 87 ? 4.170 -2.004 -8.368 1.00 94.50 87 PHE A C 1
ATOM 660 O O . PHE A 1 87 ? 4.145 -0.861 -7.913 1.00 94.50 87 PHE A O 1
ATOM 667 N N . ARG A 1 88 ? 5.325 -2.622 -8.649 1.00 93.50 88 ARG A N 1
ATOM 668 C CA . ARG A 1 88 ? 6.633 -1.978 -8.451 1.00 93.50 88 ARG A CA 1
ATOM 669 C C . ARG A 1 88 ? 6.813 -0.739 -9.324 1.00 93.50 88 ARG A C 1
ATOM 671 O O . ARG A 1 88 ? 7.265 0.285 -8.821 1.00 93.50 88 ARG A O 1
ATOM 678 N N . ALA A 1 89 ? 6.437 -0.807 -10.600 1.00 95.06 89 ALA A N 1
ATOM 679 C CA . ALA A 1 89 ? 6.529 0.335 -11.507 1.00 95.06 89 ALA A CA 1
ATOM 680 C C . ALA A 1 89 ? 5.657 1.514 -11.041 1.00 95.06 89 ALA A C 1
ATOM 682 O O . ALA A 1 89 ? 6.112 2.656 -11.047 1.00 95.06 89 ALA A O 1
ATOM 683 N N . LEU A 1 90 ? 4.434 1.233 -10.583 1.00 93.88 90 LEU A N 1
ATOM 684 C CA . LEU A 1 90 ? 3.512 2.237 -10.054 1.00 93.88 90 LEU A CA 1
ATOM 685 C C . LEU A 1 90 ? 4.034 2.887 -8.765 1.00 93.88 90 LEU A C 1
ATOM 687 O O . LEU A 1 90 ? 3.982 4.108 -8.648 1.00 93.88 90 LEU A O 1
ATOM 691 N N . ASN A 1 91 ? 4.588 2.106 -7.831 1.00 91.50 91 ASN A N 1
ATOM 692 C CA . ASN A 1 91 ? 5.197 2.661 -6.615 1.00 91.50 91 ASN A CA 1
ATOM 693 C C . ASN A 1 91 ? 6.444 3.495 -6.915 1.00 91.50 91 ASN A C 1
ATOM 695 O O . ASN A 1 91 ? 6.622 4.550 -6.316 1.00 91.50 91 ASN A O 1
ATOM 699 N N . ARG A 1 92 ? 7.287 3.059 -7.860 1.00 94.44 92 ARG A N 1
ATOM 700 C CA . ARG A 1 92 ? 8.456 3.840 -8.280 1.00 94.44 92 ARG A CA 1
ATOM 701 C C . ARG A 1 92 ? 8.033 5.190 -8.859 1.00 94.44 92 ARG A C 1
ATOM 703 O O . ARG A 1 92 ? 8.528 6.215 -8.411 1.00 94.44 92 ARG A O 1
ATOM 710 N N . ARG A 1 93 ? 7.049 5.199 -9.764 1.00 94.00 93 ARG A N 1
ATOM 711 C CA . ARG A 1 93 ? 6.490 6.445 -10.308 1.00 94.00 93 ARG A CA 1
ATOM 712 C C . ARG A 1 93 ? 5.927 7.342 -9.204 1.00 94.00 93 ARG A C 1
ATOM 714 O O . ARG A 1 93 ? 6.114 8.553 -9.254 1.00 94.00 93 ARG A O 1
ATOM 721 N N . ALA A 1 94 ? 5.251 6.767 -8.211 1.00 92.62 94 ALA A N 1
ATOM 722 C CA . ALA A 1 94 ? 4.726 7.526 -7.080 1.00 92.62 94 ALA A CA 1
ATOM 723 C C . ALA A 1 94 ? 5.839 8.171 -6.243 1.00 92.62 94 ALA A C 1
ATOM 725 O O . ALA A 1 94 ? 5.700 9.316 -5.830 1.00 92.62 94 ALA A O 1
ATOM 726 N N . ALA A 1 95 ? 6.954 7.467 -6.035 1.00 91.94 95 ALA A N 1
ATOM 727 C CA . ALA A 1 95 ? 8.120 8.005 -5.339 1.00 91.94 95 ALA A CA 1
ATOM 728 C C . ALA A 1 95 ? 8.812 9.126 -6.134 1.00 91.94 95 ALA A C 1
ATOM 730 O O . ALA A 1 95 ? 9.218 10.123 -5.550 1.00 91.94 95 ALA A O 1
ATOM 731 N N . GLU A 1 96 ? 8.908 8.988 -7.459 1.00 95.00 96 GLU A N 1
ATOM 732 C CA . GLU A 1 96 ? 9.520 9.989 -8.347 1.00 95.00 96 GLU A CA 1
ATOM 733 C C . GLU A 1 96 ? 8.670 11.261 -8.477 1.00 95.00 96 GLU A C 1
ATOM 735 O O . GLU A 1 96 ? 9.201 12.365 -8.548 1.00 95.00 96 GLU A O 1
ATOM 740 N N . THR A 1 97 ? 7.345 11.111 -8.527 1.00 95.62 97 THR A N 1
ATOM 741 C CA . THR A 1 97 ? 6.414 12.222 -8.803 1.00 95.62 97 THR A CA 1
ATOM 742 C C . THR A 1 97 ? 5.747 12.793 -7.555 1.00 95.62 97 THR A C 1
ATOM 744 O O . THR A 1 97 ? 5.093 13.829 -7.633 1.00 95.62 97 THR A O 1
ATOM 747 N N . GLY A 1 98 ? 5.829 12.097 -6.420 1.00 93.69 98 GLY A N 1
ATOM 748 C CA . GLY A 1 98 ? 5.027 12.383 -5.229 1.00 93.69 98 GLY A CA 1
ATOM 749 C C . GLY A 1 98 ? 3.528 12.092 -5.398 1.00 93.69 98 GLY A C 1
ATOM 750 O O . GLY A 1 98 ? 2.755 12.319 -4.470 1.00 93.69 98 GLY A O 1
ATOM 751 N N . GLN A 1 99 ? 3.090 11.591 -6.558 1.00 93.12 99 GLN A N 1
ATOM 752 C CA . GLN A 1 99 ? 1.680 11.363 -6.864 1.00 93.12 99 GLN A CA 1
ATOM 753 C C . GLN A 1 99 ? 1.311 9.891 -6.699 1.00 93.12 99 GLN A C 1
ATOM 755 O O . GLN A 1 99 ? 1.824 9.010 -7.390 1.00 93.12 99 GLN A O 1
ATOM 760 N N . THR A 1 100 ? 0.357 9.616 -5.811 1.00 91.56 100 THR A N 1
ATOM 761 C CA . THR A 1 100 ? -0.202 8.267 -5.675 1.00 91.56 100 THR A CA 1
ATOM 762 C C . THR A 1 100 ? -1.065 7.941 -6.899 1.00 91.56 100 THR A C 1
ATOM 764 O O . THR A 1 100 ? -1.921 8.749 -7.263 1.00 91.56 100 THR A O 1
ATOM 767 N N . PRO A 1 101 ? -0.893 6.768 -7.541 1.00 94.06 101 PRO A N 1
ATOM 768 C CA . PRO A 1 101 ? -1.750 6.350 -8.641 1.00 94.06 101 PRO A CA 1
ATOM 769 C C . PRO A 1 101 ? -3.220 6.348 -8.222 1.00 94.06 101 PRO A C 1
ATOM 771 O O . PRO A 1 101 ? -3.560 5.747 -7.204 1.00 94.06 101 PRO A O 1
ATOM 774 N N . GLN A 1 102 ? -4.098 6.936 -9.041 1.00 95.25 102 G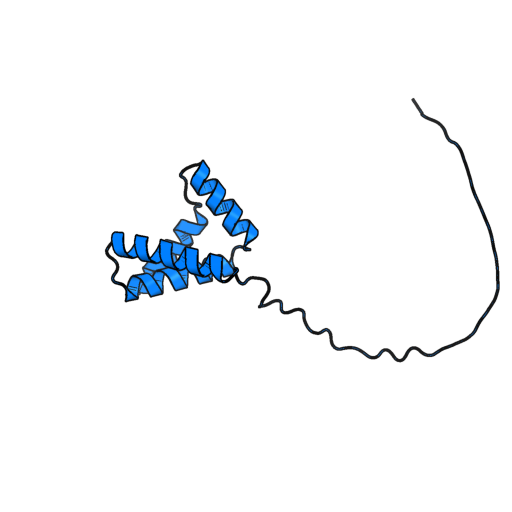LN A N 1
ATOM 775 C CA . GLN A 1 102 ? -5.530 7.030 -8.727 1.00 95.25 102 GLN A CA 1
ATOM 776 C C . GLN A 1 102 ? -6.138 5.667 -8.372 1.00 95.25 102 GLN A C 1
ATOM 778 O O . GLN A 1 102 ? -6.865 5.538 -7.394 1.00 95.25 102 GLN A O 1
ATOM 783 N N . ALA A 1 103 ? -5.743 4.614 -9.093 1.00 94.12 103 ALA A N 1
ATOM 784 C CA . ALA A 1 103 ? -6.208 3.262 -8.817 1.00 94.12 103 ALA A CA 1
ATOM 785 C C . ALA A 1 103 ? -5.861 2.768 -7.398 1.00 94.12 103 ALA A C 1
ATOM 787 O O . ALA A 1 103 ? -6.613 1.975 -6.838 1.00 94.12 103 ALA A O 1
ATOM 788 N N . PHE A 1 104 ? -4.744 3.205 -6.804 1.00 95.19 104 PHE A N 1
ATOM 789 C CA . PHE A 1 104 ? -4.390 2.848 -5.425 1.00 95.19 104 PHE A CA 1
ATOM 790 C C . PHE A 1 104 ? -5.288 3.588 -4.432 1.00 95.19 104 PHE A C 1
ATOM 792 O O . PHE A 1 104 ? -5.800 2.960 -3.505 1.00 95.19 104 PHE A O 1
ATOM 799 N N . THR A 1 105 ? -5.539 4.880 -4.669 1.00 95.19 105 THR A N 1
ATOM 800 C CA . THR A 1 105 ? -6.482 5.692 -3.885 1.00 95.19 105 THR A CA 1
ATOM 801 C C . THR A 1 105 ? -7.883 5.083 -3.909 1.00 95.19 105 THR A C 1
ATOM 803 O O . THR A 1 105 ? -8.475 4.855 -2.856 1.00 95.19 105 THR A O 1
ATOM 806 N N . ASP A 1 106 ? -8.388 4.727 -5.091 1.00 97.44 106 ASP A N 1
ATOM 807 C CA . ASP A 1 106 ? -9.724 4.145 -5.253 1.00 97.44 106 ASP A CA 1
ATOM 808 C C . ASP A 1 106 ? -9.864 2.812 -4.507 1.00 97.44 106 ASP A C 1
ATOM 810 O O . ASP A 1 106 ? -10.882 2.548 -3.860 1.00 97.44 106 ASP A O 1
ATOM 814 N N . ILE A 1 107 ? -8.834 1.960 -4.576 1.00 97.62 107 ILE A N 1
ATOM 815 C CA . ILE A 1 107 ? -8.805 0.681 -3.859 1.00 97.62 107 ILE A CA 1
ATOM 816 C C . ILE A 1 107 ? -8.793 0.917 -2.345 1.00 97.62 107 ILE A C 1
ATOM 818 O O . ILE A 1 107 ? -9.587 0.289 -1.641 1.00 97.62 107 ILE A O 1
ATOM 822 N N . GLY A 1 108 ? -7.939 1.820 -1.853 1.00 96.06 108 GLY A N 1
ATOM 823 C CA . GLY A 1 108 ? -7.849 2.162 -0.433 1.00 96.06 108 GLY A CA 1
ATOM 824 C C . GLY A 1 108 ? -9.173 2.699 0.112 1.00 96.06 108 GLY A C 1
ATOM 825 O O . GLY A 1 108 ? -9.687 2.176 1.098 1.00 96.06 108 GLY A O 1
ATOM 826 N N . MET A 1 109 ? -9.794 3.652 -0.590 1.00 96.38 109 MET A N 1
ATOM 827 C CA . MET A 1 109 ? -11.099 4.213 -0.220 1.00 96.38 109 MET A CA 1
ATOM 828 C C . MET A 1 109 ? -12.213 3.166 -0.238 1.00 96.38 109 MET A C 1
ATOM 830 O O . MET A 1 109 ? -13.082 3.152 0.635 1.00 96.38 109 MET A O 1
ATOM 834 N N . ALA A 1 110 ? -12.208 2.260 -1.218 1.00 97.94 110 ALA A N 1
ATOM 835 C CA . ALA A 1 110 ? -13.177 1.175 -1.257 1.00 97.94 110 ALA A CA 1
ATOM 836 C C . ALA A 1 110 ? -13.007 0.202 -0.077 1.00 97.94 110 ALA A C 1
ATOM 838 O O . ALA A 1 110 ? -14.008 -0.220 0.497 1.00 97.94 110 ALA A O 1
ATOM 839 N N . CYS A 1 111 ? -11.770 -0.117 0.310 1.00 97.94 111 CYS A N 1
ATOM 840 C CA . CYS A 1 111 ? -11.496 -0.936 1.491 1.00 97.94 111 CYS A CA 1
ATOM 841 C C . CYS A 1 111 ? -11.838 -0.216 2.798 1.00 97.94 111 CYS A C 1
ATOM 843 O O . CYS A 1 111 ? -12.383 -0.840 3.701 1.00 97.94 111 CYS A O 1
ATOM 845 N N . TYR A 1 112 ? -11.586 1.089 2.891 1.00 96.25 112 TYR A N 1
ATOM 846 C CA . TYR A 1 112 ? -11.951 1.883 4.060 1.00 96.25 112 TYR A CA 1
ATOM 847 C C . TYR A 1 112 ? -13.469 1.929 4.267 1.00 96.25 112 TYR A C 1
ATOM 849 O O . TYR A 1 112 ? -13.944 1.685 5.372 1.00 96.25 112 TYR A O 1
ATOM 857 N N . ARG A 1 113 ? -14.249 2.149 3.198 1.00 96.38 113 ARG A N 1
ATOM 858 C CA . ARG A 1 113 ? -15.721 2.098 3.268 1.00 96.38 113 ARG A CA 1
ATOM 859 C C . ARG A 1 113 ? -16.234 0.751 3.778 1.00 96.38 113 ARG A C 1
ATOM 861 O O . ARG A 1 113 ? -17.167 0.734 4.566 1.00 96.38 113 ARG A O 1
ATOM 868 N N . GLN A 1 114 ? -15.591 -0.349 3.386 1.00 94.69 114 GLN A N 1
ATOM 869 C CA . GLN A 1 114 ? -15.952 -1.699 3.832 1.00 94.69 114 GLN A CA 1
ATOM 870 C C . GLN A 1 114 ? -15.682 -1.945 5.330 1.00 94.69 114 GLN A C 1
ATOM 872 O O . GLN A 1 114 ? -16.258 -2.855 5.912 1.00 94.69 114 GLN A O 1
ATOM 877 N N . LEU A 1 115 ? -14.809 -1.168 5.980 1.00 90.44 115 LEU A N 1
ATOM 878 C CA . LEU A 1 115 ? -14.590 -1.298 7.428 1.00 90.44 115 LEU A CA 1
ATOM 879 C C . LEU A 1 115 ? -15.738 -0.728 8.263 1.00 90.44 115 LEU A C 1
ATOM 881 O O . LEU A 1 115 ? -15.848 -1.091 9.432 1.00 90.44 115 LEU A O 1
ATOM 885 N N . ASN A 1 116 ? -16.523 0.176 7.674 1.00 78.94 116 ASN A N 1
ATOM 886 C CA . ASN A 1 116 ? -17.563 0.962 8.337 1.00 78.94 116 ASN A CA 1
ATOM 887 C C . ASN A 1 116 ? -18.970 0.675 7.777 1.00 78.94 116 ASN A C 1
ATOM 889 O O . ASN A 1 116 ? -19.905 1.407 8.091 1.00 78.94 116 ASN A O 1
ATOM 893 N N . SER A 1 117 ? -19.097 -0.335 6.912 1.00 74.38 117 SER A N 1
ATOM 894 C CA . SER A 1 117 ? -20.365 -0.868 6.400 1.00 74.38 117 SER A CA 1
ATOM 895 C C . SER A 1 117 ? -20.839 -2.025 7.262 1.00 74.38 117 SER A C 1
ATOM 897 O O . SER A 1 117 ? -22.038 -2.053 7.593 1.00 74.38 117 SER A O 1
#

Radius of gyration: 27.88 Å; Cα contacts (8 Å, |Δi|>4): 55; chains: 1; bounding box: 45×60×72 Å

Sequence (117 aa):
MNTKLSQIGTALIASSFFISSSLVSASAAPKTPQLLAQNQYPQNLRNEYMNACKQRAMAEGLNQSQAQRLCQCTLGRLQARFTTAQFRALNRRAAETGQTPQAFTDIGMACYRQLNS

Secondary structure (DSSP, 8-state):
----------------------------------TTTTTPPPHHHHHHHHHHHHHHHHHTT--HHHHHHHHHHHHHHHHHH--HHHHHHHHHHHHHHSPPPHHHHHHHHHHHHHH--

Solvent-accessible surface area (backbone atoms only — not comparable to full-atom values): 7396 Å² total; per-residue (Å²): 137,87,85,82,89,88,80,91,83,89,79,90,80,89,82,82,89,88,79,88,77,86,76,80,77,76,76,70,72,77,74,70,71,60,73,81,64,72,45,62,61,56,70,65,60,49,52,54,49,46,50,55,42,28,56,50,36,38,76,73,71,38,51,74,68,56,16,50,52,37,34,52,46,31,51,53,55,44,37,75,73,33,48,65,67,54,48,51,53,52,52,51,52,19,69,77,67,74,48,77,55,65,72,58,54,54,44,44,53,54,30,52,53,63,75,78,107

Nearest PDB structures (foldseek):
  1tju-assembly1_A  TM=4.935E-01  e=6.721E+00  Anas platyrhynchos
  1k7w-assembly1_D  TM=4.932E-01  e=8.011E+00  Anas platyrhynchos
  5x1e-assembly1_C  TM=4.996E-01  e=7.126E+00  Legionella pneumophila subsp. pneumophila str. Philadelphia 1

Mean predicted aligned error: 14.81 Å

pLDDT: mean 79.95, std 22.02, range [31.17, 98.38]